Protein AF-W6RY98-F1 (afdb_monomer_lite)

Radius of gyration: 27.14 Å; chains: 1; bounding box: 55×60×54 Å

Organism: Caenorhabditis elegans (NCBI:txid6239)

Foldseek 3Di:
DVVCCVPVVDCPVVVVVVVVVVVVVVVCVVVVHDDDPDPPVVPPPPDDDPPPDDPPPDDPPPDPPPPPPPDDDDDDDDDPDDDPPPPPDDPDDDDD

Structure (mmCIF, N/CA/C/O backbone):
data_AF-W6RY98-F1
#
_entry.id   AF-W6RY98-F1
#
loop_
_atom_site.group_PDB
_atom_site.id
_atom_site.type_symbol
_atom_site.label_atom_id
_atom_site.label_alt_id
_atom_site.label_comp_id
_atom_site.label_asym_id
_atom_site.label_entity_id
_atom_site.label_seq_id
_atom_site.pdbx_PDB_ins_code
_atom_site.Cartn_x
_atom_site.Cartn_y
_atom_site.Cartn_z
_atom_site.occupancy
_atom_site.B_iso_or_equiv
_atom_site.auth_seq_id
_atom_site.auth_comp_id
_atom_site.auth_asym_id
_atom_site.auth_atom_id
_atom_site.pdbx_PDB_model_num
ATOM 1 N N . MET A 1 1 ? 6.506 0.218 -17.323 1.00 76.62 1 MET A N 1
ATOM 2 C CA . MET A 1 1 ? 6.711 0.533 -15.892 1.00 76.62 1 MET A CA 1
ATOM 3 C C . MET A 1 1 ? 6.816 -0.731 -15.047 1.00 76.62 1 MET A C 1
ATOM 5 O O . MET A 1 1 ? 7.927 -1.078 -14.689 1.00 76.62 1 MET A O 1
ATOM 9 N N . TYR A 1 2 ? 5.727 -1.479 -14.809 1.00 86.56 2 TYR A N 1
ATOM 10 C CA . TYR A 1 2 ? 5.769 -2.707 -13.991 1.00 86.56 2 TYR A CA 1
ATOM 11 C C . TYR A 1 2 ? 6.742 -3.767 -14.524 1.00 86.56 2 TYR A C 1
ATOM 13 O O . TYR A 1 2 ? 7.572 -4.279 -13.781 1.00 86.56 2 TYR A O 1
ATOM 21 N N . ARG A 1 3 ? 6.696 -4.049 -15.832 1.00 88.12 3 ARG A N 1
ATOM 22 C CA . ARG A 1 3 ? 7.604 -5.016 -16.463 1.00 88.12 3 ARG A CA 1
ATOM 23 C C . ARG A 1 3 ? 9.081 -4.629 -16.303 1.00 88.12 3 ARG A C 1
ATOM 25 O O . ARG A 1 3 ? 9.878 -5.480 -15.946 1.00 88.12 3 ARG A O 1
ATOM 32 N N . LYS A 1 4 ? 9.412 -3.339 -16.443 1.00 87.44 4 LYS A N 1
ATOM 33 C CA . LYS A 1 4 ? 10.763 -2.804 -16.188 1.00 87.44 4 LYS A CA 1
ATOM 34 C C . LYS A 1 4 ? 11.160 -2.894 -14.711 1.00 87.44 4 LYS A C 1
ATOM 36 O O . LYS A 1 4 ? 12.295 -3.201 -14.400 1.00 87.44 4 LYS A O 1
ATOM 41 N N . TRP A 1 5 ? 10.235 -2.694 -13.776 1.00 92.75 5 TRP A N 1
ATOM 42 C CA . TRP A 1 5 ? 10.514 -2.948 -12.357 1.00 92.75 5 TRP A CA 1
ATOM 43 C C . TRP A 1 5 ? 10.759 -4.436 -12.068 1.00 92.75 5 TRP A C 1
ATOM 45 O O . TRP A 1 5 ? 11.635 -4.777 -11.281 1.00 92.75 5 TRP A O 1
ATOM 55 N N . LYS A 1 6 ? 10.018 -5.334 -12.725 1.00 90.19 6 LYS A N 1
ATOM 56 C CA . LYS A 1 6 ? 10.147 -6.783 -12.533 1.00 90.19 6 LYS A CA 1
ATOM 57 C C . LYS A 1 6 ? 11.411 -7.361 -13.185 1.00 90.19 6 LYS A C 1
ATOM 59 O O . LYS A 1 6 ? 12.040 -8.230 -12.594 1.00 90.19 6 LYS A O 1
ATOM 64 N N . GLU A 1 7 ? 11.755 -6.902 -14.386 1.00 88.12 7 GLU A N 1
ATOM 65 C CA . GLU A 1 7 ? 12.867 -7.420 -15.200 1.00 88.12 7 GLU A CA 1
ATOM 66 C C . GLU A 1 7 ? 14.158 -6.610 -14.997 1.00 88.12 7 GLU A C 1
ATOM 68 O O . GLU A 1 7 ? 15.216 -7.194 -14.777 1.00 88.12 7 GLU A O 1
ATOM 73 N N . ASP A 1 8 ? 14.064 -5.277 -14.986 1.00 87.00 8 ASP A N 1
ATOM 74 C CA . ASP A 1 8 ? 15.205 -4.350 -14.912 1.00 87.00 8 ASP A CA 1
ATOM 75 C C . ASP A 1 8 ? 15.408 -3.735 -13.510 1.00 87.00 8 ASP A C 1
ATOM 77 O O . ASP A 1 8 ? 16.255 -2.860 -13.334 1.00 87.00 8 ASP A O 1
ATOM 81 N N . GLN A 1 9 ? 14.627 -4.158 -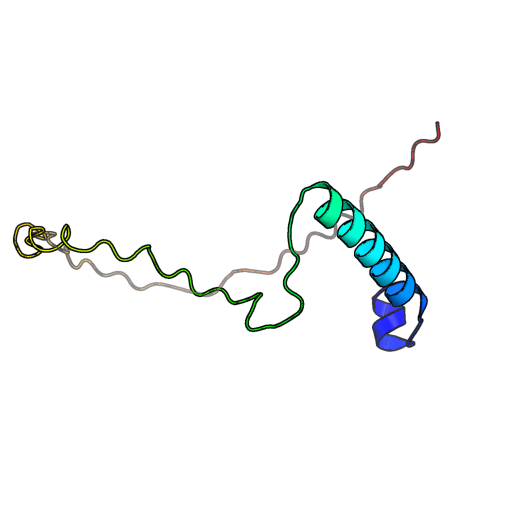12.505 1.00 84.12 9 GLN A N 1
ATOM 82 C CA . GLN A 1 9 ? 14.641 -3.609 -11.136 1.00 84.12 9 GLN A CA 1
ATOM 83 C C . GLN A 1 9 ? 14.506 -2.076 -11.065 1.00 84.12 9 GLN A C 1
ATOM 85 O O . GLN A 1 9 ? 14.993 -1.436 -10.130 1.00 84.12 9 GLN A O 1
ATOM 90 N N . ASP A 1 10 ?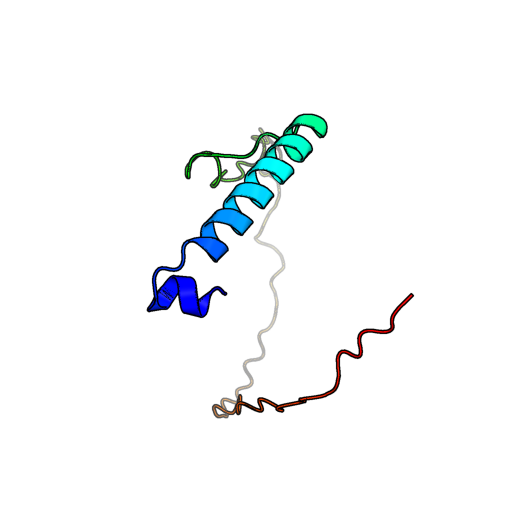 13.816 -1.475 -12.034 1.00 89.44 10 ASP A N 1
ATOM 91 C CA . ASP A 1 10 ? 13.604 -0.029 -12.072 1.00 89.44 10 ASP A CA 1
ATOM 92 C C . ASP A 1 10 ? 12.769 0.453 -10.860 1.00 89.44 10 ASP A C 1
ATOM 94 O O . ASP A 1 10 ? 11.615 0.039 -10.709 1.00 89.44 10 ASP A O 1
ATOM 98 N N . PRO A 1 11 ? 13.289 1.351 -9.997 1.00 90.06 11 PRO A N 1
ATOM 99 C CA . PRO A 1 11 ? 12.600 1.791 -8.783 1.00 90.06 11 PRO A CA 1
ATOM 100 C C . PRO A 1 11 ? 11.392 2.706 -9.039 1.00 90.06 11 PRO A C 1
ATOM 102 O O . PRO A 1 11 ? 10.689 3.053 -8.088 1.00 90.06 11 PRO A O 1
ATOM 105 N N . GLU A 1 12 ? 11.151 3.147 -10.274 1.00 91.06 12 GLU A N 1
ATOM 106 C CA . GLU A 1 12 ? 10.072 4.077 -10.612 1.00 91.06 12 GLU A CA 1
ATOM 107 C C . GLU A 1 12 ? 8.688 3.533 -10.233 1.00 91.06 12 GLU A C 1
ATOM 109 O O . GLU A 1 12 ? 7.904 4.236 -9.594 1.00 91.06 12 GLU A O 1
ATOM 114 N N . TYR A 1 13 ? 8.416 2.258 -10.524 1.00 92.44 13 TYR A N 1
ATOM 115 C CA . TYR A 1 13 ? 7.141 1.629 -10.167 1.00 92.44 13 TYR A CA 1
ATOM 116 C C . TYR A 1 13 ? 6.921 1.605 -8.646 1.00 92.44 13 TYR A C 1
ATOM 118 O O . TYR A 1 13 ? 5.860 1.999 -8.165 1.00 92.44 13 TYR A O 1
ATOM 126 N N . ALA A 1 14 ? 7.946 1.217 -7.878 1.00 92.25 14 ALA A N 1
ATOM 127 C CA . ALA A 1 14 ? 7.871 1.172 -6.419 1.00 92.25 14 ALA A CA 1
ATOM 128 C C . ALA A 1 14 ? 7.620 2.564 -5.815 1.00 92.25 14 ALA A C 1
ATOM 130 O O . ALA A 1 14 ? 6.787 2.705 -4.925 1.00 92.25 14 ALA A O 1
ATOM 131 N N . LYS A 1 15 ? 8.277 3.610 -6.336 1.00 94.38 15 LYS A N 1
ATOM 132 C CA . LYS A 1 15 ? 8.076 4.995 -5.876 1.00 94.38 15 LYS A CA 1
ATOM 133 C C . LYS A 1 15 ? 6.638 5.472 -6.070 1.00 94.38 15 LYS A C 1
ATOM 135 O O . LYS A 1 15 ? 6.099 6.139 -5.188 1.00 94.38 15 LYS A O 1
ATOM 140 N N . ILE A 1 16 ? 6.028 5.142 -7.208 1.00 95.25 16 ILE A N 1
ATOM 141 C CA . ILE A 1 16 ? 4.641 5.521 -7.505 1.00 95.25 16 ILE A CA 1
ATOM 142 C C . ILE A 1 16 ? 3.688 4.830 -6.524 1.00 95.25 16 ILE A C 1
ATOM 144 O O . ILE A 1 16 ? 2.861 5.503 -5.911 1.00 95.25 16 ILE A O 1
ATOM 148 N N . VAL A 1 17 ? 3.844 3.519 -6.324 1.00 95.00 17 VAL A N 1
ATOM 149 C CA . VAL A 1 17 ? 2.992 2.745 -5.407 1.00 95.00 17 VAL A CA 1
ATOM 150 C C . VAL A 1 17 ? 3.134 3.243 -3.967 1.00 95.00 17 VAL A C 1
ATOM 152 O O . VAL A 1 17 ? 2.124 3.495 -3.316 1.00 95.00 17 VAL A O 1
ATOM 155 N N . THR A 1 18 ? 4.356 3.475 -3.474 1.00 93.81 18 THR A N 1
ATOM 156 C CA . THR A 1 18 ? 4.571 4.005 -2.114 1.00 93.81 18 THR A CA 1
ATOM 157 C C . THR A 1 18 ? 3.874 5.348 -1.916 1.00 93.81 18 THR A C 1
ATOM 159 O O . THR A 1 18 ? 3.189 5.541 -0.914 1.00 93.81 18 THR A O 1
ATOM 162 N N . LYS A 1 19 ? 3.980 6.260 -2.890 1.00 96.25 19 LYS A N 1
ATOM 163 C CA . LYS A 1 19 ? 3.313 7.564 -2.823 1.00 96.25 19 LYS A CA 1
ATOM 164 C C . LYS A 1 19 ? 1.789 7.420 -2.737 1.00 96.25 19 LYS A C 1
ATOM 166 O O . LYS A 1 19 ? 1.161 8.076 -1.912 1.00 96.25 19 LYS A O 1
ATOM 171 N N . GLN A 1 20 ? 1.204 6.544 -3.552 1.00 95.75 20 GLN A N 1
ATOM 172 C CA . GLN A 1 20 ? -0.241 6.297 -3.541 1.00 95.75 20 GLN A CA 1
ATOM 173 C C . GLN A 1 20 ? -0.716 5.683 -2.216 1.00 95.75 20 GLN A C 1
ATOM 175 O O . GLN A 1 20 ? -1.768 6.065 -1.706 1.00 95.75 20 GLN A O 1
ATOM 180 N N . VAL A 1 21 ? 0.068 4.779 -1.618 1.00 95.19 21 VAL A N 1
ATOM 181 C CA . VAL A 1 21 ? -0.230 4.190 -0.300 1.00 95.19 21 VAL A CA 1
ATOM 182 C C . VAL A 1 21 ? -0.157 5.238 0.817 1.00 95.19 21 VAL A C 1
ATOM 184 O O . VAL A 1 21 ? -1.005 5.267 1.708 1.00 95.19 21 VAL A O 1
ATOM 187 N N . GLU A 1 22 ? 0.820 6.144 0.780 1.00 93.44 22 GLU A N 1
ATOM 188 C CA . GLU A 1 22 ? 0.905 7.242 1.753 1.00 93.44 22 GLU A CA 1
ATOM 189 C C . GLU A 1 22 ? -0.271 8.222 1.635 1.00 93.44 22 GLU A C 1
ATOM 191 O O . GLU A 1 22 ? -0.764 8.741 2.641 1.00 93.44 22 GLU A O 1
ATOM 196 N N . GLU A 1 23 ? -0.726 8.490 0.412 1.00 95.00 23 GLU A N 1
ATOM 197 C CA . GLU A 1 23 ? -1.903 9.317 0.150 1.00 95.00 23 GLU A CA 1
ATOM 198 C C . GLU A 1 23 ? -3.185 8.640 0.651 1.00 95.00 23 GLU A C 1
ATOM 200 O O . GLU A 1 23 ? -3.971 9.280 1.355 1.00 95.00 23 GLU A O 1
ATOM 205 N N . SER A 1 24 ? -3.368 7.342 0.389 1.00 93.44 24 SER A N 1
ATOM 206 C CA . SER A 1 24 ? -4.543 6.599 0.858 1.00 93.44 24 SER A CA 1
ATOM 207 C C . SER A 1 24 ? -4.589 6.473 2.383 1.00 93.44 24 SER A C 1
ATOM 209 O O . SER A 1 24 ? -5.665 6.595 2.969 1.00 93.44 24 SER A O 1
ATOM 211 N N . LYS A 1 25 ? -3.438 6.350 3.061 1.00 91.38 25 LYS A N 1
ATOM 212 C CA . LYS A 1 25 ? -3.366 6.329 4.534 1.00 91.38 25 LYS A CA 1
ATOM 213 C C . LYS A 1 25 ? -3.894 7.622 5.165 1.00 91.38 25 LYS A C 1
ATOM 215 O O . LYS A 1 25 ? -4.562 7.575 6.198 1.00 91.38 25 LYS A O 1
ATOM 220 N N . LYS A 1 26 ? -3.654 8.779 4.535 1.00 92.62 26 LYS A N 1
ATOM 221 C CA . LYS A 1 26 ? -4.202 10.075 4.989 1.00 92.62 26 LYS A CA 1
ATOM 222 C C . LYS A 1 26 ? -5.719 10.135 4.833 1.00 92.62 26 LYS A C 1
ATOM 224 O O . LYS A 1 26 ? -6.397 10.686 5.698 1.00 92.62 26 LYS A O 1
ATOM 229 N N . VAL A 1 27 ? -6.243 9.576 3.742 1.00 92.81 27 VAL A N 1
ATOM 230 C CA . VAL A 1 27 ? -7.691 9.491 3.501 1.00 92.81 27 VAL A CA 1
ATOM 231 C C . VAL A 1 27 ? -8.343 8.575 4.535 1.00 92.81 27 VAL A C 1
ATOM 233 O O . VAL A 1 27 ? -9.268 9.003 5.215 1.00 92.81 27 VAL A O 1
ATOM 236 N N . ALA A 1 28 ? -7.788 7.382 4.758 1.00 92.25 28 ALA A N 1
ATOM 237 C CA . ALA A 1 28 ? -8.289 6.444 5.761 1.00 92.25 28 ALA A CA 1
ATOM 238 C C . ALA A 1 28 ? -8.345 7.067 7.168 1.00 92.25 28 ALA A C 1
ATOM 240 O O . ALA A 1 28 ? -9.352 6.942 7.861 1.00 92.25 28 ALA A O 1
ATOM 241 N N . GLN A 1 29 ? -7.311 7.822 7.563 1.00 89.00 29 GLN A N 1
ATOM 242 C CA . GLN A 1 29 ? -7.304 8.535 8.844 1.00 89.00 29 GLN A CA 1
ATOM 243 C C . GLN A 1 29 ? -8.418 9.587 8.941 1.00 89.00 29 GLN A C 1
ATOM 245 O O . GLN A 1 29 ? -9.033 9.731 9.998 1.00 89.00 29 GLN A O 1
ATOM 250 N N . LYS A 1 30 ? -8.676 10.329 7.858 1.00 93.06 30 LYS A N 1
ATOM 251 C CA . LYS A 1 30 ? -9.749 11.331 7.806 1.00 93.06 30 LYS A CA 1
ATOM 252 C C . LYS A 1 30 ? -11.129 10.687 7.949 1.00 93.06 30 LYS A C 1
ATOM 254 O O . LYS A 1 30 ? -11.992 11.258 8.610 1.00 93.06 30 LYS A O 1
ATOM 259 N N . ASP A 1 31 ? -11.298 9.504 7.374 1.00 93.56 31 ASP A N 1
ATOM 260 C CA . ASP A 1 31 ? -12.556 8.760 7.392 1.00 93.56 31 ASP A CA 1
ATOM 261 C C . ASP A 1 31 ? -12.723 7.915 8.672 1.00 93.56 31 ASP A C 1
ATOM 263 O O . ASP A 1 31 ? -13.752 7.272 8.865 1.00 93.56 31 ASP A O 1
ATOM 267 N N . GLY A 1 32 ? -11.730 7.925 9.573 1.00 90.81 32 GLY A N 1
ATOM 268 C CA . GLY A 1 32 ? -11.739 7.131 10.805 1.00 90.81 32 GLY A CA 1
ATOM 269 C C . GLY A 1 32 ? -11.574 5.626 10.568 1.00 90.81 32 GLY A C 1
ATOM 270 O O . GLY A 1 32 ? -11.888 4.830 11.449 1.00 90.81 32 GLY A O 1
ATO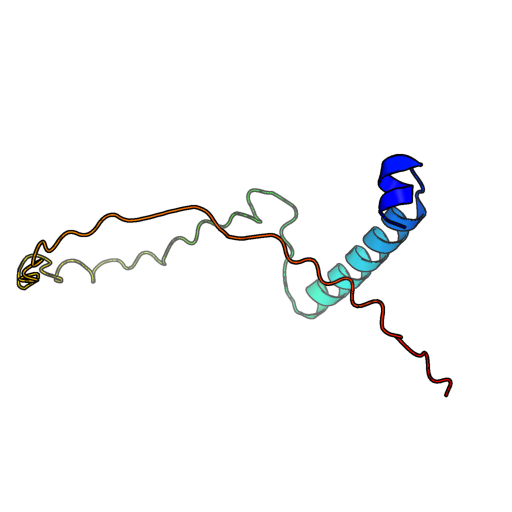M 271 N N . ILE A 1 33 ? -11.092 5.232 9.388 1.00 90.31 33 ILE A N 1
ATOM 272 C CA . ILE A 1 33 ? -10.884 3.841 8.990 1.00 90.31 33 ILE A CA 1
ATOM 273 C C . ILE A 1 33 ? -9.486 3.407 9.433 1.00 90.31 33 ILE A C 1
ATOM 275 O O . ILE A 1 33 ? -8.478 4.009 9.052 1.00 90.31 33 ILE A O 1
ATOM 279 N N . GLN A 1 34 ? -9.415 2.334 10.219 1.00 87.81 34 GLN A N 1
ATOM 280 C CA . GLN A 1 34 ? -8.151 1.738 10.636 1.00 87.81 34 GLN A CA 1
ATOM 281 C C . GLN A 1 34 ? -7.733 0.654 9.640 1.00 87.81 34 GLN A C 1
ATOM 283 O O . GLN A 1 34 ? -8.399 -0.369 9.505 1.00 87.81 34 GLN A O 1
ATOM 288 N N . VAL A 1 35 ? -6.641 0.906 8.913 1.00 89.50 35 VAL A N 1
ATOM 289 C CA . VAL A 1 35 ? -6.088 -0.047 7.944 1.00 89.50 35 VAL A CA 1
ATOM 290 C C . VAL A 1 35 ? -5.335 -1.142 8.707 1.00 89.50 35 VAL A C 1
ATOM 292 O O . VAL A 1 35 ? -4.433 -0.796 9.472 1.00 89.50 35 VAL A O 1
ATOM 295 N N . PRO A 1 36 ? -5.673 -2.429 8.521 1.00 91.75 36 PRO A N 1
ATOM 296 C CA . PRO A 1 36 ? -4.928 -3.528 9.125 1.00 91.75 36 PRO A CA 1
ATOM 297 C C . PRO A 1 36 ? -3.518 -3.599 8.527 1.00 91.75 36 PRO A C 1
ATOM 299 O O . PRO A 1 36 ? -3.357 -3.623 7.306 1.00 91.75 36 PRO A O 1
ATOM 302 N N . GLU A 1 37 ? -2.494 -3.623 9.381 1.00 89.56 37 GLU A N 1
ATOM 303 C CA . GLU A 1 37 ? -1.085 -3.726 8.956 1.00 89.56 37 GLU A CA 1
ATOM 304 C C . GLU A 1 37 ? -0.538 -5.151 9.149 1.00 89.56 37 GLU A C 1
ATOM 306 O O . GLU A 1 37 ? 0.531 -5.490 8.638 1.00 89.56 37 GLU A O 1
ATOM 311 N N . THR A 1 38 ? -1.289 -6.001 9.853 1.00 89.25 38 THR A N 1
ATOM 312 C CA . THR A 1 38 ? -0.949 -7.402 10.115 1.00 89.25 38 THR A CA 1
ATOM 313 C C . THR A 1 38 ? -1.909 -8.358 9.410 1.00 89.25 38 THR A C 1
ATOM 315 O O . THR A 1 38 ? -3.044 -8.005 9.078 1.00 89.25 38 THR A O 1
ATOM 318 N N . ILE A 1 39 ? -1.453 -9.590 9.167 1.00 85.81 39 ILE A N 1
ATOM 319 C CA . ILE A 1 39 ? -2.279 -10.625 8.527 1.00 85.81 39 ILE A CA 1
ATOM 320 C C . ILE A 1 39 ? -3.458 -10.975 9.436 1.00 85.81 39 ILE A C 1
ATOM 322 O O . ILE A 1 39 ? -4.566 -11.179 8.957 1.00 85.81 39 ILE A O 1
ATOM 326 N N . GLU A 1 40 ? -3.238 -11.007 10.746 1.00 84.06 40 GLU A N 1
ATOM 327 C CA . GLU A 1 40 ? -4.247 -11.316 11.752 1.00 84.06 40 GLU A CA 1
ATOM 328 C C . GLU A 1 40 ? -5.358 -10.260 11.792 1.00 84.06 40 GLU A C 1
ATOM 330 O O . GLU A 1 40 ? -6.534 -10.613 11.853 1.00 84.06 40 GLU A O 1
ATOM 335 N N . GLU A 1 41 ? -5.000 -8.974 11.714 1.00 83.12 41 GLU A N 1
ATOM 336 C CA . GLU A 1 41 ? -5.968 -7.872 11.633 1.00 83.12 41 GLU A CA 1
ATOM 337 C C . GLU A 1 41 ? -6.683 -7.828 10.279 1.00 83.12 41 GLU A C 1
ATOM 339 O O . GLU A 1 41 ? -7.840 -7.420 10.212 1.00 83.12 41 GLU A O 1
ATOM 344 N N . TYR A 1 42 ? -6.016 -8.234 9.194 1.00 87.69 42 TYR A N 1
ATOM 345 C CA . TYR A 1 42 ? -6.635 -8.309 7.870 1.00 87.69 42 TYR A CA 1
ATOM 346 C C . TYR A 1 42 ? -7.618 -9.485 7.778 1.00 87.69 42 TYR A C 1
ATOM 348 O O . TYR A 1 42 ? -8.717 -9.356 7.240 1.00 87.69 42 TYR A O 1
ATOM 356 N N . CYS A 1 43 ? -7.255 -10.633 8.349 1.00 86.12 43 CYS A N 1
ATOM 357 C CA . CYS A 1 43 ? -8.055 -11.850 8.371 1.00 86.12 43 CYS A CA 1
ATOM 358 C C . CYS A 1 43 ? -9.001 -11.893 9.578 1.00 86.12 43 CYS A C 1
ATOM 360 O O . CYS A 1 43 ? -8.969 -12.838 10.375 1.00 86.12 43 CYS A O 1
ATOM 362 N N . VAL A 1 44 ? -9.893 -10.904 9.695 1.00 76.00 44 VAL A N 1
ATOM 363 C CA . VAL A 1 44 ? -10.970 -10.964 10.688 1.00 76.00 44 VAL A CA 1
ATOM 364 C C . VAL A 1 44 ? -11.916 -12.095 10.298 1.00 76.00 44 VAL A C 1
ATOM 366 O O . VAL A 1 44 ? -12.743 -11.964 9.396 1.00 76.00 44 VAL A O 1
ATOM 369 N N . LYS A 1 45 ? -11.809 -13.231 10.993 1.00 68.25 45 LYS A N 1
ATOM 370 C CA . LYS A 1 45 ? -12.884 -14.221 11.007 1.00 68.25 45 LYS A CA 1
ATOM 371 C C . LYS A 1 45 ? -14.089 -13.517 11.608 1.00 68.25 45 LYS A C 1
ATOM 373 O O . LYS A 1 45 ? -14.083 -13.217 12.799 1.00 68.25 45 LYS A O 1
ATOM 378 N N . TRP A 1 46 ? -15.081 -13.212 10.778 1.00 62.66 46 TRP A N 1
ATOM 379 C CA . TRP A 1 46 ? -16.371 -12.741 11.251 1.00 62.66 46 TRP A CA 1
ATOM 380 C C . TRP A 1 46 ? -16.907 -13.785 12.232 1.00 62.66 46 TRP A C 1
ATOM 382 O O . TRP A 1 46 ? -17.319 -14.875 11.838 1.00 62.66 46 TRP A O 1
ATOM 392 N N . ALA A 1 47 ? -16.805 -13.487 13.524 1.00 59.53 47 ALA A N 1
ATOM 393 C CA . ALA A 1 47 ? -17.579 -14.177 14.527 1.00 59.53 47 ALA A CA 1
ATOM 394 C C . ALA A 1 47 ? -18.939 -13.474 14.523 1.00 59.53 47 ALA A C 1
ATOM 396 O O . ALA A 1 47 ? -18.971 -12.261 14.773 1.00 59.53 47 ALA A O 1
ATOM 397 N N . PRO A 1 48 ? -20.048 -14.169 14.213 1.00 59.06 48 PRO A N 1
ATOM 398 C CA . PRO A 1 48 ? -21.356 -13.606 14.497 1.00 59.06 48 PRO A CA 1
ATOM 399 C C . PRO A 1 48 ? -21.372 -13.158 15.965 1.00 59.06 48 PRO A C 1
ATOM 401 O O . PRO A 1 48 ? -20.745 -13.824 16.800 1.00 59.06 48 PRO A O 1
ATOM 404 N N . PRO A 1 49 ? -22.053 -12.047 16.310 1.00 59.94 49 PRO A N 1
ATOM 405 C CA . PRO A 1 49 ? -22.331 -11.773 17.714 1.00 59.94 49 PRO A CA 1
ATOM 406 C C . PRO A 1 49 ? -22.925 -13.052 18.305 1.00 59.94 49 PRO A C 1
ATOM 408 O O . PRO A 1 49 ? -23.780 -13.655 17.654 1.00 59.94 49 PRO A O 1
ATOM 411 N N . GLN A 1 50 ? -22.424 -13.498 19.464 1.00 60.88 50 GLN A N 1
ATOM 412 C CA . GLN A 1 50 ? -23.008 -14.627 20.186 1.00 60.88 50 GLN A CA 1
ATOM 413 C C . GLN A 1 50 ? -24.487 -14.295 20.387 1.00 60.88 50 GLN A C 1
ATOM 415 O O . GLN A 1 50 ? -24.845 -13.481 21.235 1.00 60.88 50 GLN A O 1
ATOM 420 N N . GLN A 1 51 ? -25.334 -14.834 19.512 1.00 56.72 51 GLN A N 1
ATOM 421 C CA . GLN A 1 51 ? -26.761 -14.884 19.731 1.00 56.72 51 GLN A CA 1
ATOM 422 C C . GLN A 1 51 ? -26.927 -15.977 20.770 1.00 56.72 51 GLN A C 1
ATOM 424 O O . GLN A 1 51 ? -27.120 -17.142 20.431 1.00 56.72 51 GLN A O 1
ATOM 429 N N . ASP A 1 52 ? -26.731 -15.599 22.029 1.00 57.16 52 ASP A N 1
ATOM 430 C CA . ASP A 1 52 ? -27.241 -16.384 23.133 1.00 57.16 52 ASP A CA 1
ATOM 431 C C . ASP A 1 52 ? -28.763 -16.497 22.891 1.00 57.16 52 ASP A C 1
ATOM 433 O O . ASP A 1 52 ? -29.486 -15.499 22.857 1.00 57.16 52 ASP A O 1
ATOM 437 N N . ASP A 1 53 ? -29.203 -17.729 22.624 1.00 56.59 53 ASP A N 1
ATOM 438 C CA . ASP A 1 53 ? -30.573 -18.221 22.807 1.00 56.59 53 ASP A CA 1
ATOM 439 C C . ASP A 1 53 ? -31.667 -17.883 21.762 1.00 56.59 53 ASP A C 1
ATOM 441 O O . ASP A 1 53 ? -32.780 -17.520 22.145 1.00 56.59 53 ASP A O 1
ATOM 445 N N . VAL A 1 54 ? -31.444 -18.067 20.447 1.00 55.84 54 VAL A N 1
ATOM 446 C CA . VAL A 1 54 ? -32.576 -18.014 19.472 1.00 55.84 54 VAL A CA 1
ATOM 447 C C . VAL A 1 54 ? -32.608 -19.085 18.366 1.00 55.84 54 VAL A C 1
ATOM 449 O O . VAL A 1 54 ? -33.543 -19.095 17.571 1.00 55.84 54 VAL A O 1
ATOM 452 N N . PHE A 1 55 ? -31.645 -20.010 18.298 1.00 53.81 55 PHE A N 1
ATOM 453 C CA . PHE A 1 55 ? -31.560 -20.991 17.194 1.00 53.81 55 PHE A CA 1
ATOM 454 C C . PHE A 1 55 ? -32.039 -22.414 17.523 1.00 53.81 55 PHE A C 1
ATOM 456 O O . PHE A 1 55 ? -31.927 -23.289 16.671 1.00 53.81 55 PHE A O 1
ATOM 463 N N . ASP A 1 56 ? -32.588 -22.657 18.715 1.00 55.94 56 ASP A N 1
ATOM 464 C CA . ASP A 1 56 ? -33.005 -24.006 19.146 1.00 55.94 56 ASP A CA 1
ATOM 465 C C . ASP A 1 56 ? -34.398 -24.434 18.626 1.00 55.94 56 ASP A C 1
ATOM 467 O O . ASP A 1 56 ? -34.835 -25.545 18.906 1.00 55.94 56 ASP A O 1
ATOM 471 N N . ASP A 1 57 ? -35.098 -23.577 17.865 1.00 56.47 57 ASP A N 1
ATOM 472 C CA . ASP A 1 57 ? -36.491 -23.805 17.419 1.00 56.47 57 ASP A CA 1
ATOM 473 C C . ASP A 1 57 ? -36.644 -23.961 15.889 1.00 56.47 57 ASP A C 1
ATOM 475 O O . ASP A 1 57 ? -37.747 -23.883 15.352 1.00 56.47 57 ASP A O 1
ATOM 479 N N . ILE A 1 58 ? -35.541 -24.164 15.153 1.00 60.31 58 ILE A N 1
ATOM 480 C CA . ILE A 1 58 ? -35.595 -24.478 13.714 1.00 60.31 58 ILE A CA 1
ATOM 481 C C . ILE A 1 58 ? -35.469 -25.995 13.543 1.00 60.31 58 ILE A C 1
ATOM 483 O O . ILE A 1 58 ? -34.367 -26.544 13.530 1.00 60.31 58 ILE A O 1
ATOM 487 N N . ASP A 1 59 ? -36.610 -26.672 13.421 1.00 59.12 59 ASP A N 1
ATOM 488 C CA . ASP A 1 59 ? -36.688 -28.090 13.065 1.00 59.12 59 ASP A CA 1
ATOM 489 C C . ASP A 1 59 ? -36.321 -28.272 11.580 1.00 59.12 59 ASP A C 1
ATOM 491 O O . ASP A 1 59 ? -37.113 -27.999 10.680 1.00 59.12 59 ASP A O 1
ATOM 495 N N . TYR A 1 60 ? -35.085 -28.697 11.311 1.00 60.84 60 TYR A N 1
ATOM 496 C CA . TYR A 1 60 ? -34.573 -28.974 9.961 1.00 60.84 60 TYR A CA 1
ATOM 497 C C . TYR A 1 60 ? -35.089 -30.301 9.367 1.00 60.84 60 TYR A C 1
ATOM 499 O O . TYR A 1 60 ? -34.567 -30.749 8.345 1.00 60.84 60 TYR A O 1
ATOM 507 N N . ASN A 1 61 ? -36.066 -30.962 9.998 1.00 60.34 61 ASN A N 1
ATOM 508 C CA . ASN A 1 61 ? -36.466 -32.325 9.649 1.00 60.34 61 ASN A CA 1
ATOM 509 C C . ASN A 1 61 ? -37.828 -32.457 8.940 1.00 60.34 61 ASN A C 1
ATOM 511 O O . ASN A 1 61 ? -38.296 -33.581 8.769 1.00 60.34 61 ASN A O 1
ATOM 515 N N . ASP A 1 62 ? -38.464 -31.371 8.495 1.00 59.72 62 ASP A N 1
ATOM 516 C CA . ASP A 1 62 ? -39.745 -31.473 7.781 1.00 59.72 62 ASP A CA 1
ATOM 517 C C . ASP A 1 62 ? -39.753 -30.606 6.511 1.00 59.72 62 ASP A C 1
ATOM 519 O O . ASP A 1 62 ? -39.926 -29.394 6.594 1.00 59.72 62 ASP A O 1
ATOM 523 N N . ASP A 1 63 ? -39.549 -31.258 5.351 1.00 60.19 63 ASP A N 1
ATOM 524 C CA . ASP A 1 63 ? -39.986 -30.838 3.994 1.00 60.19 63 ASP A CA 1
ATOM 525 C C . ASP A 1 63 ? -38.936 -30.700 2.862 1.00 60.19 63 ASP A C 1
ATOM 527 O O . ASP A 1 63 ? -39.249 -30.182 1.793 1.00 60.19 63 ASP A O 1
ATOM 531 N N . PHE A 1 64 ? -37.724 -31.264 2.956 1.00 59.06 64 PHE A N 1
ATOM 532 C CA . PHE A 1 64 ? -36.919 -31.489 1.731 1.00 59.06 64 PHE A CA 1
ATOM 533 C C . PHE A 1 64 ? -37.351 -32.767 0.994 1.00 59.06 64 PHE A C 1
ATOM 535 O O . PHE A 1 64 ? -36.568 -33.685 0.767 1.00 59.06 64 PHE A O 1
ATOM 542 N N . GLY A 1 65 ? -38.627 -32.812 0.608 1.00 61.22 65 GLY A N 1
ATOM 543 C CA . GLY A 1 65 ? -39.184 -33.755 -0.362 1.00 61.22 65 GLY A CA 1
ATOM 544 C C . GLY A 1 65 ? -38.934 -33.302 -1.802 1.00 61.22 65 GLY A C 1
ATOM 545 O O . GLY A 1 65 ? -39.862 -33.264 -2.607 1.00 61.22 65 GLY A O 1
ATOM 546 N N . CYS A 1 66 ? -37.702 -32.902 -2.123 1.00 54.47 66 CYS A N 1
ATOM 547 C CA . CYS A 1 66 ? -37.303 -32.628 -3.498 1.00 54.47 66 CYS A CA 1
ATOM 548 C C . CYS A 1 66 ? -36.980 -33.969 -4.157 1.00 54.47 66 CYS A C 1
ATOM 550 O O . CYS A 1 66 ? -35.900 -34.521 -3.954 1.00 54.47 66 CYS A O 1
ATOM 552 N N . ASP A 1 67 ? -37.955 -34.504 -4.883 1.00 55.81 67 ASP A N 1
ATOM 553 C CA . ASP A 1 67 ? -37.791 -35.610 -5.821 1.00 55.81 67 ASP A CA 1
ATOM 554 C C . ASP A 1 67 ? -36.729 -35.198 -6.853 1.00 55.81 67 ASP A C 1
ATOM 556 O O . ASP A 1 67 ? -36.997 -34.414 -7.765 1.00 55.81 67 ASP A O 1
ATOM 560 N N . TYR A 1 68 ? -35.483 -35.613 -6.623 1.00 55.94 68 TYR A N 1
ATOM 561 C CA . TYR A 1 68 ? -34.436 -35.538 -7.632 1.00 55.94 68 TYR A CA 1
ATOM 562 C C . TYR A 1 68 ? -34.751 -36.636 -8.643 1.00 55.94 68 TYR A C 1
ATOM 564 O O . TYR A 1 68 ? -34.354 -37.785 -8.460 1.00 55.94 68 TYR A O 1
ATOM 572 N N . ASP A 1 69 ? -35.526 -36.260 -9.658 1.00 52.59 69 ASP A N 1
ATOM 573 C CA . ASP A 1 69 ? -35.662 -37.023 -10.892 1.00 52.59 69 ASP A CA 1
ATOM 574 C C . ASP A 1 69 ? -34.271 -37.066 -11.541 1.00 52.59 69 ASP A C 1
ATOM 576 O O . ASP A 1 69 ? -33.737 -36.062 -12.022 1.00 52.59 69 ASP A O 1
ATOM 580 N N . ASP A 1 70 ? -33.645 -38.222 -11.372 1.00 57.25 70 ASP A N 1
ATOM 581 C CA . ASP A 1 70 ? -32.343 -38.635 -11.875 1.00 57.25 70 ASP A CA 1
ATOM 582 C C . ASP A 1 70 ? -32.475 -38.933 -13.372 1.00 57.25 70 ASP A C 1
ATOM 584 O O . ASP A 1 70 ? -32.582 -40.090 -13.767 1.00 57.25 70 ASP A O 1
ATOM 588 N N . ASP A 1 71 ? -32.525 -37.884 -14.196 1.00 51.06 71 ASP A N 1
ATOM 589 C CA . ASP A 1 71 ? -32.354 -38.004 -15.645 1.00 51.06 71 ASP A CA 1
ATOM 590 C C . ASP A 1 71 ? -30.980 -37.433 -16.041 1.00 51.06 71 ASP A C 1
ATOM 592 O O . ASP A 1 71 ? -30.753 -36.224 -16.148 1.00 51.06 71 ASP A O 1
ATOM 596 N N . GLU A 1 72 ? -30.061 -38.390 -16.176 1.00 53.19 72 GLU A N 1
ATOM 597 C CA . GLU A 1 72 ? -28.783 -38.386 -16.887 1.00 53.19 72 GLU A CA 1
ATOM 598 C C . GLU A 1 72 ? -28.801 -37.505 -18.150 1.00 53.19 72 GLU A C 1
ATOM 600 O O . GLU A 1 72 ? -29.753 -37.607 -18.906 1.00 53.19 72 GLU A O 1
ATOM 605 N N . GLU A 1 73 ? -27.742 -36.721 -18.413 1.00 50.56 73 GLU A N 1
ATOM 606 C CA . GLU A 1 73 ? -26.905 -36.803 -19.634 1.00 50.56 73 GLU A CA 1
ATOM 607 C C . GLU A 1 73 ? -25.563 -36.079 -19.354 1.00 50.56 73 GLU A C 1
ATOM 609 O O . GLU A 1 73 ? -25.478 -34.854 -19.258 1.00 50.56 73 GLU A O 1
ATOM 614 N N . GLU A 1 74 ? -24.512 -36.878 -19.151 1.00 52.78 74 GLU A N 1
ATOM 615 C CA . GLU A 1 74 ? -23.104 -36.488 -19.291 1.00 52.78 74 GLU A CA 1
ATOM 616 C C . GLU A 1 74 ? -22.795 -36.316 -20.781 1.00 52.78 74 GLU A C 1
ATOM 618 O O . GLU A 1 74 ? -22.971 -37.284 -21.508 1.00 52.78 74 GLU A O 1
ATOM 623 N N . GLU A 1 75 ? -22.346 -35.133 -21.207 1.00 47.12 75 GLU A N 1
ATOM 624 C CA . GLU A 1 75 ? -21.698 -34.808 -22.497 1.00 47.12 75 GLU A CA 1
ATOM 625 C C . GLU A 1 75 ? -21.533 -33.262 -22.499 1.00 47.12 75 GLU A C 1
ATOM 627 O O . GLU A 1 75 ? -22.472 -32.537 -22.194 1.00 47.12 75 GLU A O 1
ATOM 632 N N . ASP A 1 76 ? -20.426 -32.596 -22.799 1.00 45.91 76 ASP A N 1
ATOM 633 C CA . ASP A 1 76 ? -19.084 -32.981 -23.186 1.00 45.91 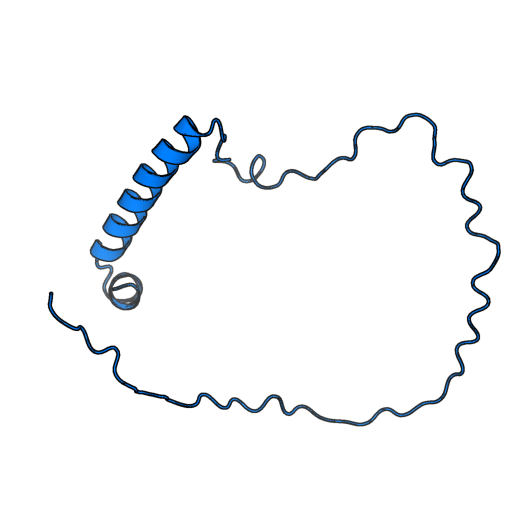76 ASP A CA 1
ATOM 634 C C . ASP A 1 76 ? -18.244 -31.667 -23.197 1.00 45.91 76 ASP A C 1
ATOM 636 O O . ASP A 1 76 ? -18.777 -30.567 -23.363 1.00 45.91 76 ASP A O 1
ATOM 640 N N . GLU A 1 77 ? -16.930 -31.811 -23.032 1.00 51.34 77 GLU A N 1
ATOM 641 C CA . GLU A 1 77 ? -15.884 -31.053 -23.749 1.00 51.34 77 GLU A CA 1
ATOM 642 C C . GLU A 1 77 ? -15.569 -29.567 -23.433 1.00 51.34 77 GLU A C 1
ATOM 644 O O . GLU A 1 77 ? -16.293 -28.613 -23.716 1.00 51.34 77 GLU A O 1
ATOM 649 N N . ASP A 1 78 ? -14.332 -29.399 -22.953 1.00 51.91 78 ASP A N 1
ATOM 650 C CA . ASP A 1 78 ? -13.482 -28.210 -22.991 1.00 51.91 78 ASP A CA 1
ATOM 651 C C . ASP A 1 78 ? -13.566 -27.394 -24.300 1.00 51.91 78 ASP A C 1
ATOM 653 O O . ASP A 1 78 ? -12.927 -27.741 -25.292 1.00 51.91 78 ASP A O 1
ATOM 657 N N . GLU A 1 79 ? -14.189 -26.211 -24.274 1.00 54.12 79 GLU A N 1
ATOM 658 C CA . GLU A 1 79 ? -13.882 -25.160 -25.257 1.00 54.12 79 GLU A CA 1
ATOM 659 C C . GLU A 1 79 ? -14.134 -23.740 -24.715 1.00 54.12 79 GLU A C 1
ATOM 661 O O . GLU A 1 79 ? -14.966 -22.990 -25.220 1.00 54.12 79 GLU A O 1
ATOM 666 N N . CYS A 1 80 ? -13.369 -23.299 -23.705 1.00 47.19 80 CYS A N 1
ATOM 667 C CA . CYS A 1 80 ? -13.155 -21.856 -23.511 1.00 47.19 80 CYS A CA 1
ATOM 668 C C . CYS A 1 80 ? -11.926 -21.407 -24.317 1.00 47.19 80 CYS A C 1
ATOM 670 O O . CYS A 1 80 ? -10.869 -21.040 -23.800 1.00 47.19 80 CYS A O 1
ATOM 672 N N . GLY A 1 81 ? -12.084 -21.497 -25.640 1.00 49.28 81 GLY A N 1
ATOM 673 C CA . GLY A 1 81 ? -11.165 -20.951 -26.625 1.00 49.28 81 GLY A CA 1
ATOM 674 C C . GLY A 1 81 ? -10.880 -19.479 -26.335 1.00 49.28 81 GLY A C 1
ATOM 675 O O . GLY A 1 81 ? -11.762 -18.625 -26.332 1.00 49.28 81 GLY A O 1
ATOM 676 N N . SER A 1 82 ? -9.611 -19.219 -26.053 1.00 54.53 82 SER A N 1
ATOM 677 C CA . SER A 1 82 ? -8.993 -17.908 -25.956 1.00 54.53 82 SER A CA 1
ATOM 678 C C . SER A 1 82 ? -9.230 -17.105 -27.240 1.00 54.53 82 SER A C 1
ATOM 680 O O . SER A 1 82 ? -8.556 -17.325 -28.241 1.00 54.53 82 SER A O 1
ATOM 682 N N . ASP A 1 83 ? -10.149 -16.143 -27.184 1.00 52.53 83 ASP A N 1
ATOM 683 C CA . ASP A 1 83 ? -10.296 -15.099 -28.198 1.00 52.53 83 ASP A CA 1
ATOM 684 C C . ASP A 1 83 ? -9.834 -13.770 -27.580 1.00 52.53 83 ASP A C 1
ATOM 686 O O . ASP A 1 83 ? -10.612 -12.936 -27.112 1.00 52.53 83 ASP A O 1
ATOM 690 N N . TYR A 1 84 ? -8.509 -13.619 -27.470 1.00 53.38 84 TYR A N 1
ATOM 691 C CA . TYR A 1 84 ? -7.902 -12.306 -27.275 1.00 53.38 84 TYR A CA 1
ATOM 692 C C . TYR A 1 84 ? -8.077 -11.536 -28.586 1.00 53.38 84 TYR A C 1
ATOM 694 O O . TYR A 1 84 ? -7.198 -11.570 -29.446 1.00 53.38 84 TYR A O 1
ATOM 702 N N . ASN A 1 85 ? -9.222 -10.870 -28.749 1.00 49.91 85 ASN A N 1
ATOM 703 C CA . ASN A 1 85 ? -9.338 -9.819 -29.748 1.00 49.91 85 ASN A CA 1
ATOM 704 C C . ASN A 1 85 ? -8.429 -8.665 -29.324 1.00 49.91 85 ASN A C 1
ATOM 706 O O . ASN A 1 85 ? -8.671 -7.956 -28.346 1.00 49.91 85 ASN A O 1
ATOM 710 N N . ASP A 1 86 ? -7.332 -8.577 -30.062 1.00 57.19 86 ASP A N 1
ATOM 711 C CA . ASP A 1 86 ? -6.397 -7.473 -30.161 1.00 57.19 86 ASP A CA 1
ATOM 712 C C . ASP A 1 86 ? -7.152 -6.281 -30.785 1.00 57.19 86 ASP A C 1
ATOM 714 O O . ASP A 1 86 ? -7.163 -6.099 -32.000 1.00 57.19 86 ASP A O 1
ATOM 718 N N . ASP A 1 87 ? -7.904 -5.547 -29.957 1.00 55.41 87 ASP A N 1
ATOM 719 C CA . ASP A 1 87 ? -8.548 -4.287 -30.349 1.00 55.41 87 ASP A CA 1
ATOM 720 C C . ASP A 1 87 ? -7.627 -3.120 -29.960 1.00 55.41 87 ASP A C 1
ATOM 722 O O . ASP A 1 87 ? -7.768 -2.451 -28.932 1.00 55.41 87 ASP A O 1
ATOM 726 N N . ASP A 1 88 ? -6.594 -2.963 -30.784 1.00 60.91 88 ASP A N 1
ATOM 727 C CA . ASP A 1 88 ? -5.714 -1.802 -30.889 1.00 60.91 88 ASP A CA 1
ATOM 728 C C . ASP A 1 88 ? -6.521 -0.589 -31.424 1.00 60.91 88 ASP A C 1
ATOM 730 O O . ASP A 1 88 ? -6.361 -0.188 -32.576 1.00 60.91 88 ASP A O 1
ATOM 734 N N . GLU A 1 89 ? -7.400 0.026 -30.618 1.00 60.12 89 GLU A N 1
ATOM 735 C CA . GLU A 1 89 ? -8.139 1.236 -31.035 1.00 60.12 89 GLU A CA 1
ATOM 736 C C . GLU A 1 89 ? -8.048 2.409 -30.025 1.00 60.12 89 GLU A C 1
ATOM 738 O O . GLU A 1 89 ? -8.792 2.547 -29.056 1.00 60.12 89 GLU A O 1
ATOM 743 N N . ASP A 1 90 ? -7.064 3.278 -30.295 1.00 62.31 90 ASP A N 1
ATOM 744 C CA . ASP A 1 90 ? -7.082 4.750 -30.182 1.00 62.31 90 ASP A CA 1
ATOM 745 C C . ASP A 1 90 ? -7.686 5.398 -28.913 1.00 62.31 90 ASP A C 1
ATOM 747 O O . ASP A 1 90 ? -8.763 5.997 -28.916 1.00 62.31 90 ASP A O 1
ATOM 751 N N . SER A 1 91 ? -6.913 5.420 -27.820 1.00 61.19 91 SER A N 1
ATOM 752 C CA . SER A 1 91 ? -7.131 6.378 -26.721 1.00 61.19 91 SER A CA 1
ATOM 753 C C . SER A 1 91 ? -6.623 7.776 -27.102 1.00 61.19 91 SER A C 1
ATOM 755 O O . SER A 1 91 ? -5.618 8.259 -26.569 1.00 61.19 91 SER A O 1
ATOM 757 N N . GLY A 1 92 ? -7.322 8.426 -28.035 1.00 56.19 92 GLY A N 1
ATOM 758 C CA . GLY A 1 92 ? -7.086 9.804 -28.450 1.00 56.19 92 GLY A CA 1
ATOM 759 C C . GLY A 1 92 ? -7.110 10.774 -27.263 1.00 56.19 92 GLY A C 1
ATOM 760 O O . GLY A 1 92 ? -8.152 11.057 -26.670 1.00 56.19 92 GLY A O 1
ATOM 761 N N . GLN A 1 93 ? -5.939 11.311 -26.917 1.00 59.69 93 GLN A N 1
ATOM 762 C CA . GLN A 1 93 ? -5.794 12.428 -25.986 1.00 59.69 93 GLN A CA 1
ATOM 763 C C . GLN A 1 93 ? -6.222 13.715 -26.695 1.00 59.69 93 GLN A C 1
ATOM 765 O O . GLN A 1 93 ? -5.455 14.313 -27.444 1.00 59.69 93 GLN A O 1
ATOM 770 N N . GLY A 1 94 ? -7.467 14.132 -26.465 1.00 55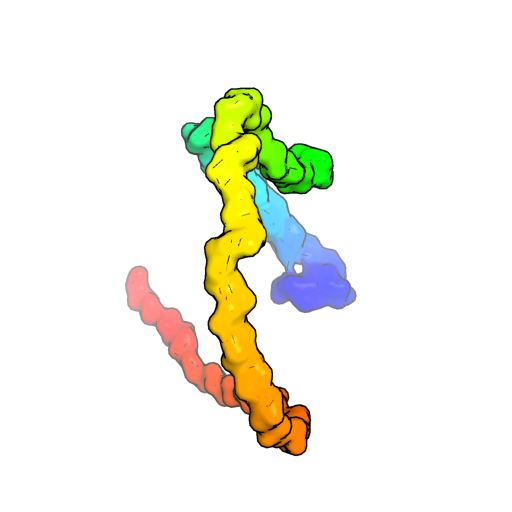.88 94 GLY A N 1
ATOM 771 C CA . GLY A 1 94 ? -7.940 15.466 -26.814 1.00 55.88 94 GLY A CA 1
ATOM 772 C C . GLY A 1 94 ? -7.370 16.502 -25.848 1.00 55.88 94 GLY A C 1
ATOM 773 O O . GLY A 1 94 ? -7.721 16.515 -24.670 1.00 55.88 94 GLY A O 1
ATOM 774 N N . GLU A 1 95 ? -6.488 17.355 -26.361 1.00 53.03 95 GLU A N 1
ATOM 775 C CA . GLU A 1 95 ? -5.999 18.573 -25.715 1.00 53.03 95 GLU A CA 1
ATOM 776 C C . GLU A 1 95 ? -7.163 19.520 -25.369 1.00 53.03 95 GLU A C 1
ATOM 778 O O . GLU A 1 95 ? -7.923 19.911 -26.260 1.00 53.03 95 GLU A O 1
ATOM 783 N N . ASN A 1 96 ? -7.279 19.921 -24.097 1.00 46.91 96 ASN A N 1
ATOM 784 C CA . ASN A 1 96 ? -7.830 21.221 -23.682 1.00 46.91 96 ASN A CA 1
ATOM 785 C C . ASN A 1 96 ? -7.391 21.577 -22.255 1.00 46.91 96 ASN A C 1
ATOM 787 O O . ASN A 1 96 ? -7.750 20.817 -21.326 1.00 46.91 96 ASN A O 1
#

Secondary structure (DSSP, 8-state):
-HHHHHHH--THHHHHHHHHHHHHHHHHHHTT-----SHHHHS---PPP--TTSSTT--TTS----------------------------------

pLDDT: mean 71.6, std 17.53, range [45.91, 96.25]

Sequence (96 aa):
MYRKWKEDQDPEYAKIVTKQVEESKKVAQKDGIQVPETIEEYCVKWAPPQQDDVFDDIDYNDDFGCDYDDDEEEEDEDECGSDYNDDDEDSGQGEN

=== Feature glossary ===
The record interleaves many kinds of information about one protein. Here is each kind framed as the question it answers.

Q: What known structures does this most resemble?
A: Structural nearest neighbors (via Foldseek easy-search vs the PDB). Reported pe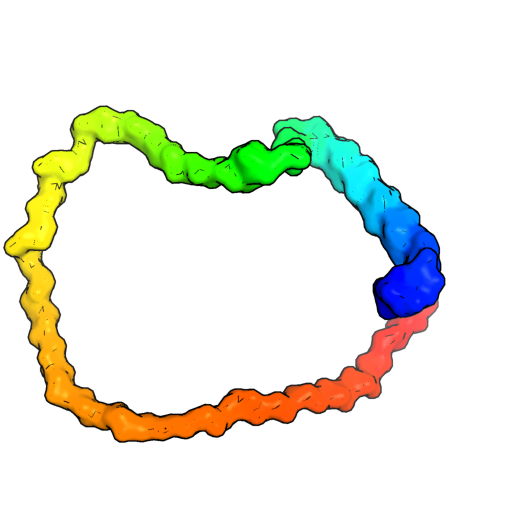r hit: target PDB id, E-value, and alignment TM-score. A TM-score above ~0.5 is the conventional threshold for 'same fold'.

Q: Where is each backbone atom in 3D?
A: The mmCIF table is the protein's shape written out atom by atom. For each backbone N, Cα, C, and carbonyl O, it records an (x, y, z) coordinate triple in Å plus the residue type, chain letter, and residue number.

Q: What are the backbone torsion angles?
A: The φ/ψ torsion pair specifies the backbone conformation at each residue. φ rotates about the N–Cα bond, ψ about the Cα–C bond. Steric clashes forbid most of the (φ, ψ) plane — the allowed regions (α-helix basin, β-sheet basin, left-handed helix) are the Ramachandran-allowed regions.

Q: Which residues are buried vs exposed?
A: Solvent-accessible surface area (SASA) is the area in Å² traced out by the centre of a 1.4 Å probe sphere (a water molecule) rolled over the protein's van der Waals surface (Shrake–Rupley / Lee–Richards construction). Buried residues have near-zero SASA; fully exposed residues can exceed 200 Å². The total SASA scales roughly with the number of surface residues.

Q: How confident is the AlphaFold model at each residue?
A: pLDDT is the predicted lDDT-Cα score: AlphaFold's confidence that the local environment of each residue (all inter-atomic distances within 15 Å) is correctly placed. It is a per-residue number between 0 and 100, with higher meaning more reliable.

Q: What does the local fold look like, residue by residue?
A: 3Di is Foldseek's structural alphabet. Each residue is assigned one of twenty discrete states based on how its Cα sits relative to its spatial (not sequential) neighbors. Aligning 3Di strings finds structural homologs roughly as well as full 3D superposition, but orders of magnitude faster.

Q: How big and how compact is the whole molecule?
A: Radius of gyration (Rg) is the root-mean-square distance of Cα atoms from their centroid — a single number for overall size and compactness. A globular domain of N residues has Rg ≈ 2.2·N^0.38 Å; an extended or disordered chain has a much larger Rg. The Cα contact count is the number of residue pairs whose Cα atoms are within 8 Å and are more than four positions apart in sequence — a standard proxy for tertiary packing density. The bounding box is the smallest axis-aligned box enclosing all Cα atoms.

Q: Which residues are in helices, strands, or loops?
A: DSSP 8-state secondary structure assigns each residue one of H (α-helix), G (3₁₀-helix), I (π-helix), E (extended β-strand), B (isolated β-bridge), T (hydrogen-bonded turn), S (bend), or '-' (coil). The assignment is computed from backbone hydrogen-bond geometry via the Kabsch–Sander algorithm.

Q: How mobile is each atom in the crystal?
A: Crystallographic B-factors measure how much each atom's electron density is smeared out, in Å². They rise in mobile loops and surface residues and fall in the buried interior. In AlphaFold models this column is repurposed to hold pLDDT instead.

Q: What if only a Cα trace is available?
A: P-SEA three-state annotation labels each residue as helix, strand, or coil based purely on the geometry of the Cα trace. It serves as a fallback when the full backbone (and thus DSSP) is unavailable.

Q: What family and function is it annotated with?
A: Database cross-references. InterPro integrates a dozen domain/family signature databases into unified entries with residue-range hits. GO terms attach function/process/location labels with evidence codes. CATH codes position the fold in a four-level structural taxonomy. Organism is the NCBI-taxonomy species name.

Q: Are the domains correctly placed relative to each other?
A: Predicted Aligned Error (PAE) is an AlphaFold confidence matrix: entry (i, j) is the expected error in the position of residue j, in ångströms, when the prediction is superimposed on the true structure at residue i. Low PAE within a block of residues means that block is internally rigid and well-predicted; high PAE between two blocks means their relative placement is uncertain even if each block individually is confident.

Q: What do the diagnostic plots show?
A: Three diagnostic plots accompany the record. The Cα contact map visualizes the tertiary structure as a 2D adjacency matrix (8 Å cutoff, sequence-local contacts suppressed). The Ramachandran plot shows the distribution of backbone (φ, ψ) torsions, with points in the α and β basins reflecting secondary structure content. The PAE plot shows AlphaFold's inter-residue confidence as a color matrix.

Q: What is the amino-acid chain?
A: Primary structure: the covalent order of the twenty standard amino acids along the backbone. Two proteins with the same sequence will (almost always) fold to the same structure; two with 30% identity often share a fold but not the details.

Q: What do the rendered images show?
A: The six renders are orthographic views along the three Cartesian axes in both directions. Representation (cartoon, sticks, or surface) and color scheme (sequence-rainbow or by-chain) vary across proteins so the training set covers all the common visualization conventions.